Protein AF-A0A7S1CQI6-F1 (afdb_monomer_lite)

Sequence (158 aa):
MGGASSREASRIHGRERYAKWHAEHVKAAWERAQALRAPSPTGRFAGEHSIRLNRIEFLHVFTEFTKVEENKFLNLPLEMFDELHPDSADRVDVMEVLLPACVCCIAANSTERAQLCFDIYDLDGDSQIDELELDNFISVLGRVMHHAGVLDFFLTPN

Radius of gyration: 16.47 Å; chains: 1; bounding box: 59×42×32 Å

InterPro domains:
  IPR002048 EF-hand domain [PS50222] (109-144)
  IPR011992 EF-hand domain pair [SSF47473] (55-146)

pLDDT: mean 76.44, std 18.35, range [32.25, 94.62]

Organism: NCBI:txid1486930

Foldseek 3Di:
DDDPDDPVPQQPPQLVLLLVAALVLLVQLLVLLVVQPPDDPDPPPPQCLWRWDALVSQFRSFFDPVDDDPNHTRGDDSVVVCLLDVDPPRTDGVCLNSVLNLVRYDYPDPVSSVVSNQCNLPSVRPSDHDPSSVVVNVVSVVSSCVSNVPDPSPPDDD

Secondary structure (DSSP, 8-state):
----SSSSS---THHHHHTT-BHHHHHHHHHHHHHHS---SSTT-TT----EE-HHHHHHHTEEEEEEETTEEEE--HHHHHHH--SS---EEHHHHHHHHHHHSB-SSHHHHHHHHHHHH-SS-SSS--HHHHHHHHHHHHHHHHHHTTTTTTSS--

Structure (mmCIF, N/CA/C/O backbone):
data_AF-A0A7S1CQI6-F1
#
_entry.id   AF-A0A7S1CQI6-F1
#
loop_
_atom_site.group_PDB
_atom_site.id
_atom_site.type_symbol
_atom_site.label_atom_id
_atom_site.label_alt_id
_atom_site.label_comp_id
_atom_site.label_asym_id
_atom_site.label_entity_id
_atom_site.label_seq_id
_atom_site.pdbx_PDB_ins_code
_atom_site.Cartn_x
_atom_site.Cartn_y
_atom_site.Cartn_z
_atom_site.occupancy
_atom_site.B_iso_or_equiv
_atom_site.auth_seq_id
_atom_site.auth_comp_id
_atom_site.auth_asym_id
_atom_site.auth_atom_id
_atom_site.pdbx_PDB_model_num
ATOM 1 N N . MET A 1 1 ? 32.621 -27.903 -9.350 1.00 40.56 1 MET A N 1
ATOM 2 C CA . MET A 1 1 ? 32.340 -26.451 -9.377 1.00 40.56 1 MET A CA 1
ATOM 3 C C . MET A 1 1 ? 31.247 -26.223 -10.403 1.00 40.56 1 MET A C 1
ATOM 5 O O . MET A 1 1 ? 31.409 -26.697 -11.516 1.00 40.56 1 MET A O 1
ATOM 9 N N . GLY A 1 2 ? 30.148 -25.572 -10.026 1.00 43.16 2 GLY A N 1
ATOM 10 C CA . GLY A 1 2 ? 29.003 -25.322 -10.910 1.00 43.16 2 GLY A CA 1
ATOM 11 C C . GLY A 1 2 ? 27.735 -25.979 -10.374 1.00 43.16 2 GLY A C 1
ATOM 12 O O . GLY A 1 2 ? 27.624 -27.199 -10.391 1.00 43.16 2 GLY A O 1
ATOM 13 N N . GLY A 1 3 ? 26.811 -25.169 -9.856 1.00 34.88 3 GLY A N 1
ATOM 14 C CA . GLY A 1 3 ? 25.525 -25.666 -9.353 1.00 34.88 3 GLY A CA 1
ATOM 15 C C . GLY A 1 3 ? 24.772 -24.764 -8.372 1.00 34.88 3 GLY A C 1
ATOM 16 O O . GLY A 1 3 ? 23.742 -25.187 -7.866 1.00 34.88 3 GLY A O 1
ATOM 17 N N . ALA A 1 4 ? 25.238 -23.543 -8.095 1.00 36.88 4 ALA A N 1
ATOM 18 C CA . ALA A 1 4 ? 24.588 -22.627 -7.149 1.00 36.88 4 ALA A CA 1
ATOM 19 C C . ALA A 1 4 ? 24.254 -21.265 -7.787 1.00 36.88 4 ALA A C 1
ATOM 21 O O . ALA A 1 4 ? 24.579 -20.233 -7.226 1.00 36.88 4 ALA A O 1
ATOM 22 N N . SER A 1 5 ? 23.660 -21.243 -8.990 1.00 45.91 5 SER A N 1
ATOM 23 C CA . SER A 1 5 ? 23.411 -19.980 -9.720 1.00 45.91 5 SER A CA 1
ATOM 24 C C . SER A 1 5 ? 21.949 -19.719 -10.104 1.00 45.91 5 SER A C 1
ATOM 26 O O . SER A 1 5 ? 21.693 -18.801 -10.872 1.00 45.91 5 SER A O 1
ATOM 28 N N . SER A 1 6 ? 20.975 -20.484 -9.601 1.00 41.47 6 SER A N 1
ATOM 29 C CA . SER A 1 6 ? 19.569 -20.283 -10.011 1.00 41.47 6 SER A CA 1
ATOM 30 C C . SER A 1 6 ? 18.580 -20.030 -8.873 1.00 41.47 6 SER A C 1
ATOM 32 O O . SER A 1 6 ? 17.420 -19.761 -9.156 1.00 41.47 6 SER A O 1
ATOM 34 N N . ARG A 1 7 ? 18.996 -20.105 -7.602 1.00 35.53 7 ARG A N 1
ATOM 35 C CA . ARG A 1 7 ? 18.101 -19.856 -6.451 1.00 35.53 7 ARG A CA 1
ATOM 36 C C . ARG A 1 7 ? 18.368 -18.545 -5.713 1.00 35.53 7 ARG A C 1
ATOM 38 O O . ARG A 1 7 ? 17.602 -18.186 -4.834 1.00 35.53 7 ARG A O 1
ATOM 45 N N . GLU A 1 8 ? 19.418 -17.823 -6.092 1.00 34.88 8 GLU A N 1
ATOM 46 C CA . GLU A 1 8 ? 19.825 -16.571 -5.436 1.00 34.88 8 GLU A CA 1
ATOM 47 C C . GLU A 1 8 ? 19.287 -15.317 -6.153 1.00 34.88 8 GLU A C 1
ATOM 49 O O . GLU A 1 8 ? 19.474 -14.198 -5.687 1.00 34.88 8 GLU A O 1
ATOM 54 N N . ALA A 1 9 ? 18.587 -15.509 -7.278 1.00 32.25 9 ALA A N 1
ATOM 55 C CA . ALA A 1 9 ? 18.103 -14.446 -8.160 1.00 32.25 9 ALA A CA 1
ATOM 56 C C . ALA A 1 9 ? 16.691 -13.923 -7.828 1.00 32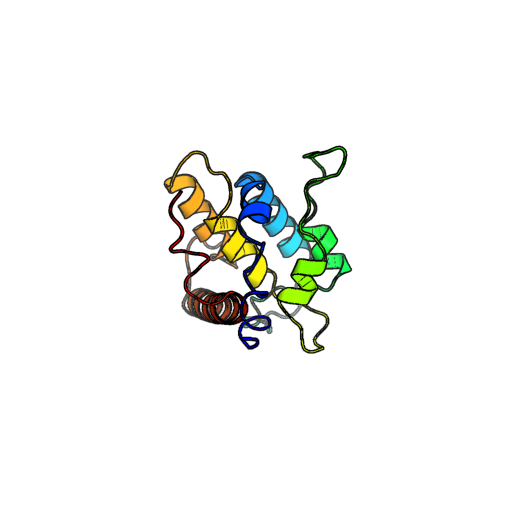.25 9 ALA A C 1
ATOM 58 O O . ALA A 1 9 ? 16.214 -13.018 -8.502 1.00 32.25 9 ALA A O 1
ATOM 59 N N . SER A 1 10 ? 16.034 -14.444 -6.790 1.00 38.28 10 SER A N 1
ATOM 60 C CA . SER A 1 10 ? 14.691 -14.002 -6.380 1.00 38.28 10 SER A CA 1
ATOM 61 C C . SER A 1 10 ? 14.714 -13.313 -5.017 1.00 38.28 10 SER A C 1
ATOM 63 O O . SER A 1 10 ? 13.845 -13.534 -4.182 1.00 38.28 10 SER A O 1
ATOM 65 N N . ARG A 1 11 ? 15.734 -12.480 -4.773 1.00 47.03 11 ARG A N 1
ATOM 66 C CA . ARG A 1 11 ? 15.673 -11.480 -3.702 1.00 47.03 11 ARG A CA 1
ATOM 67 C C . ARG A 1 11 ? 14.732 -10.382 -4.171 1.00 47.03 11 ARG A C 1
ATOM 69 O O . ARG A 1 11 ? 15.043 -9.712 -5.157 1.00 47.03 11 ARG A O 1
ATOM 76 N N . ILE A 1 12 ? 13.605 -10.187 -3.494 1.00 47.44 12 ILE A N 1
ATOM 77 C CA . ILE A 1 12 ? 12.725 -9.059 -3.801 1.00 47.44 12 ILE A CA 1
ATOM 78 C C . ILE A 1 12 ? 13.541 -7.761 -3.721 1.00 47.44 12 ILE A C 1
ATOM 80 O O . ILE A 1 12 ? 14.005 -7.369 -2.651 1.00 47.44 12 ILE A O 1
ATOM 84 N N . HIS A 1 13 ? 13.647 -7.033 -4.829 1.00 55.06 13 HIS A N 1
ATOM 85 C CA . HIS A 1 13 ? 14.191 -5.669 -4.859 1.00 55.06 13 HIS A CA 1
ATOM 86 C C . HIS A 1 13 ? 13.166 -4.617 -4.374 1.00 55.06 13 HIS A C 1
ATOM 88 O O . HIS A 1 13 ? 13.229 -3.445 -4.738 1.00 55.06 13 HIS A O 1
ATOM 94 N N . GLY A 1 14 ? 12.182 -5.020 -3.563 1.00 60.69 14 GLY A N 1
ATOM 95 C CA . GLY A 1 14 ? 11.031 -4.190 -3.201 1.00 60.69 14 GLY A CA 1
ATOM 96 C C . GLY A 1 14 ? 11.314 -3.161 -2.109 1.00 60.69 14 GLY A C 1
ATOM 97 O O . GLY A 1 14 ? 10.828 -2.036 -2.200 1.00 60.69 14 GLY A O 1
ATOM 98 N N . ARG A 1 15 ? 12.125 -3.497 -1.092 1.00 69.38 15 ARG A N 1
ATOM 99 C CA . ARG A 1 15 ? 12.335 -2.615 0.073 1.00 69.38 15 ARG A CA 1
ATOM 100 C C . ARG A 1 15 ? 12.891 -1.250 -0.325 1.00 69.38 15 ARG A C 1
ATOM 102 O O . ARG A 1 15 ? 12.355 -0.238 0.107 1.00 69.38 15 ARG A O 1
ATOM 109 N N . GLU A 1 16 ? 13.913 -1.210 -1.178 1.00 75.56 16 GLU A N 1
ATOM 110 C CA . GLU A 1 16 ? 14.501 0.047 -1.668 1.00 75.56 16 GLU A CA 1
ATOM 111 C C . GLU A 1 16 ? 13.501 0.895 -2.463 1.00 75.56 16 GLU A C 1
ATOM 113 O O . GLU A 1 16 ? 13.569 2.124 -2.442 1.00 75.56 16 GLU A O 1
ATOM 118 N N . ARG A 1 17 ? 12.553 0.250 -3.155 1.00 78.31 17 ARG A N 1
ATOM 119 C CA . ARG A 1 17 ? 11.505 0.932 -3.924 1.00 78.31 17 ARG A CA 1
ATOM 120 C C . ARG A 1 17 ? 10.492 1.581 -2.984 1.00 78.31 17 ARG A C 1
ATOM 122 O O . ARG A 1 17 ? 10.196 2.761 -3.150 1.00 78.31 17 ARG A O 1
ATOM 129 N N . TYR A 1 18 ? 10.035 0.857 -1.962 1.00 82.56 18 TYR A N 1
ATOM 130 C CA . TYR A 1 18 ? 9.126 1.387 -0.939 1.00 82.56 18 TYR A CA 1
ATOM 131 C C . TYR A 1 18 ? 9.784 2.414 -0.014 1.00 82.56 18 TYR A C 1
ATOM 133 O O . TYR A 1 18 ? 9.130 3.364 0.401 1.00 82.56 18 TYR A O 1
ATOM 141 N N . ALA A 1 19 ? 11.085 2.292 0.250 1.00 83.06 19 ALA A N 1
ATOM 142 C CA . ALA A 1 19 ? 11.832 3.209 1.112 1.00 83.06 19 ALA A CA 1
ATOM 143 C C . ALA A 1 19 ? 11.918 4.648 0.569 1.00 83.06 19 ALA A C 1
ATOM 145 O O . ALA A 1 19 ? 12.360 5.540 1.282 1.00 83.06 19 ALA A O 1
ATOM 146 N N . LYS A 1 20 ? 11.498 4.899 -0.677 1.00 88.00 20 LYS A N 1
ATOM 147 C CA . LYS A 1 20 ? 11.395 6.249 -1.266 1.00 88.00 20 LYS A CA 1
ATOM 148 C C . LYS A 1 20 ? 10.033 6.912 -1.022 1.00 88.00 20 LYS A C 1
ATOM 150 O O . LYS A 1 20 ? 9.877 8.124 -1.228 1.00 88.00 20 LYS A O 1
ATOM 155 N N . TRP A 1 21 ? 9.041 6.122 -0.617 1.00 91.44 21 TRP A N 1
ATOM 156 C CA . TRP A 1 21 ? 7.677 6.567 -0.365 1.00 91.44 21 TRP A CA 1
ATOM 157 C C . TRP A 1 21 ? 7.564 7.106 1.054 1.00 91.44 21 TRP A C 1
ATOM 159 O O . TRP A 1 21 ? 8.044 6.487 1.996 1.00 91.44 21 TRP A O 1
ATOM 169 N N . HIS A 1 22 ? 6.918 8.259 1.203 1.00 93.38 22 HIS A N 1
ATOM 170 C CA . HIS A 1 22 ? 6.550 8.795 2.507 1.00 93.38 22 HIS A CA 1
ATOM 171 C C . HIS A 1 22 ? 5.158 8.287 2.874 1.00 93.38 22 HIS A C 1
ATOM 173 O O . HIS A 1 22 ? 4.385 7.930 1.981 1.00 93.38 22 HIS A O 1
ATOM 179 N N . ALA A 1 23 ? 4.832 8.285 4.166 1.00 92.69 23 ALA A N 1
ATOM 180 C CA . ALA A 1 23 ? 3.515 7.887 4.663 1.00 92.69 23 ALA A CA 1
ATOM 181 C C . ALA A 1 23 ? 2.363 8.587 3.911 1.00 92.69 23 ALA A C 1
ATOM 183 O O . ALA A 1 23 ? 1.390 7.942 3.528 1.00 92.69 23 ALA A O 1
ATOM 184 N N . GLU A 1 24 ? 2.519 9.878 3.600 1.00 93.94 24 GLU A N 1
ATOM 185 C CA . GLU A 1 24 ? 1.545 10.655 2.821 1.00 93.94 24 GLU A CA 1
ATOM 186 C C . GLU A 1 24 ? 1.332 10.116 1.395 1.00 93.94 24 GLU A C 1
ATOM 188 O O . GLU A 1 24 ? 0.200 10.064 0.921 1.00 93.94 24 GLU A O 1
ATOM 193 N N . HIS A 1 25 ? 2.384 9.636 0.723 1.00 94.44 25 HIS A N 1
ATOM 194 C CA . HIS A 1 25 ? 2.272 9.064 -0.623 1.00 94.44 25 HIS A CA 1
ATOM 195 C C . HIS A 1 25 ? 1.584 7.697 -0.594 1.00 94.44 25 HIS A C 1
ATOM 197 O O . HIS A 1 25 ? 0.841 7.358 -1.513 1.00 94.44 25 HIS A O 1
ATOM 203 N N . VAL A 1 26 ? 1.824 6.906 0.459 1.00 93.88 26 VAL A N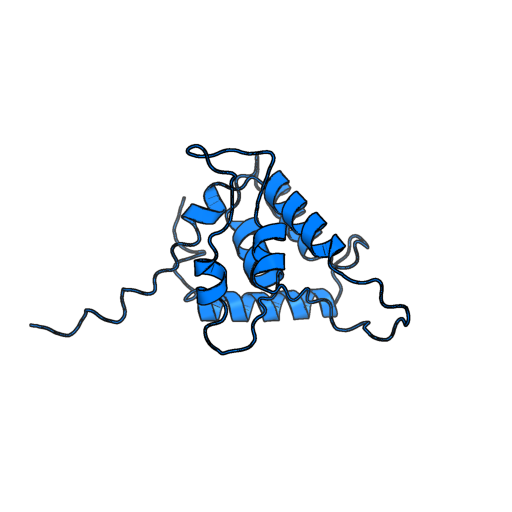 1
ATOM 204 C CA . VAL A 1 26 ? 1.137 5.622 0.664 1.00 93.88 26 VAL A CA 1
ATOM 205 C C . VAL A 1 26 ? -0.351 5.861 0.917 1.00 93.88 26 VAL A C 1
ATOM 207 O O . VAL A 1 26 ? -1.187 5.202 0.303 1.00 93.88 26 VAL A O 1
ATOM 210 N N . LYS A 1 27 ? -0.691 6.862 1.737 1.00 92.94 27 LYS A N 1
ATOM 211 C CA . LYS A 1 27 ? -2.079 7.278 1.968 1.00 92.94 27 LYS A CA 1
ATOM 212 C C . LYS A 1 27 ? -2.751 7.765 0.682 1.00 92.94 27 LYS A C 1
ATOM 214 O O . LYS A 1 27 ? -3.843 7.311 0.361 1.00 92.94 27 LYS A O 1
ATOM 219 N N . ALA A 1 28 ? -2.067 8.586 -0.112 1.00 93.88 28 ALA A N 1
ATOM 220 C CA . ALA A 1 28 ? -2.575 9.033 -1.408 1.00 93.88 28 ALA A CA 1
ATOM 221 C C . ALA A 1 28 ? -2.782 7.865 -2.394 1.00 93.88 28 ALA A C 1
ATOM 223 O O . ALA A 1 28 ? -3.753 7.855 -3.151 1.00 93.88 28 ALA A O 1
ATOM 224 N N . ALA A 1 29 ? -1.903 6.855 -2.386 1.00 94.38 29 ALA A N 1
ATOM 225 C CA . ALA A 1 29 ? -2.103 5.638 -3.173 1.00 94.38 29 ALA A CA 1
ATOM 226 C C . ALA A 1 29 ? -3.341 4.859 -2.704 1.00 94.38 29 ALA A C 1
ATOM 228 O O . ALA A 1 29 ? -4.129 4.412 -3.537 1.00 94.38 29 ALA A O 1
ATOM 229 N N . TRP A 1 30 ? -3.558 4.748 -1.391 1.00 92.88 30 TRP A N 1
ATOM 230 C CA . TRP A 1 30 ? -4.758 4.118 -0.843 1.00 92.88 30 TRP A CA 1
ATOM 231 C C . TRP A 1 30 ? -6.040 4.846 -1.265 1.00 92.88 30 TRP A C 1
ATOM 233 O O . TRP A 1 30 ? -6.968 4.212 -1.760 1.00 92.88 30 TRP A O 1
ATOM 243 N N . GLU A 1 31 ? -6.070 6.176 -1.187 1.00 91.19 31 GLU A N 1
ATOM 244 C CA . GLU A 1 31 ? -7.207 6.987 -1.644 1.00 91.19 31 GLU A CA 1
ATOM 245 C C . GLU A 1 31 ? -7.496 6.788 -3.141 1.00 91.19 31 GLU A C 1
ATOM 247 O O . GLU A 1 31 ? -8.650 6.608 -3.540 1.00 91.19 31 GLU A O 1
ATOM 252 N N . ARG A 1 32 ? -6.451 6.747 -3.982 1.00 93.06 32 ARG A N 1
ATOM 253 C CA . ARG A 1 32 ? -6.592 6.436 -5.416 1.00 93.06 32 ARG A CA 1
ATOM 254 C C . ARG A 1 32 ? -7.170 5.040 -5.640 1.00 93.06 32 ARG A C 1
ATOM 256 O O . ARG A 1 32 ? -8.004 4.871 -6.524 1.00 93.06 32 ARG A O 1
ATOM 263 N N . ALA A 1 33 ? -6.759 4.050 -4.850 1.00 91.06 33 ALA A N 1
ATOM 264 C CA . ALA A 1 33 ? -7.293 2.695 -4.947 1.00 91.06 33 ALA A CA 1
ATOM 265 C C . ALA A 1 33 ? -8.767 2.628 -4.528 1.00 91.06 33 ALA A C 1
ATOM 267 O O . ALA A 1 33 ? -9.576 2.042 -5.246 1.00 91.06 33 ALA A O 1
ATOM 268 N N . GLN A 1 34 ? -9.139 3.278 -3.423 1.00 87.56 34 GLN A N 1
ATOM 269 C CA . GLN A 1 34 ? -10.532 3.366 -2.983 1.00 87.56 34 GLN A CA 1
ATOM 270 C C . GLN A 1 34 ? -11.428 4.029 -4.034 1.00 87.56 34 GLN A C 1
ATOM 272 O O . GLN A 1 34 ? -12.547 3.573 -4.252 1.00 87.56 34 GLN A O 1
ATOM 277 N N . ALA A 1 35 ? -10.934 5.046 -4.745 1.00 88.12 35 ALA A N 1
ATOM 278 C CA . ALA A 1 35 ? -11.681 5.696 -5.823 1.00 88.12 35 ALA A CA 1
ATOM 279 C C . ALA A 1 35 ? -11.990 4.761 -7.012 1.00 88.12 35 ALA A C 1
ATOM 281 O O . ALA A 1 35 ? -12.936 5.014 -7.759 1.00 88.12 35 ALA A O 1
ATOM 282 N N . LEU A 1 36 ? -11.226 3.674 -7.189 1.00 85.50 36 LEU A N 1
ATOM 283 C CA . LEU A 1 36 ? -11.498 2.634 -8.190 1.00 85.50 36 LEU A CA 1
ATOM 284 C C . LEU A 1 36 ? -12.557 1.623 -7.725 1.00 85.50 36 LEU A C 1
ATOM 286 O O . LEU A 1 36 ? -13.088 0.867 -8.543 1.00 85.50 36 LEU A O 1
ATOM 290 N N . ARG A 1 37 ? -12.885 1.597 -6.429 1.00 78.00 37 ARG A N 1
ATOM 291 C CA . ARG A 1 37 ? -13.928 0.737 -5.868 1.00 78.00 37 ARG A CA 1
ATOM 292 C C . ARG A 1 37 ? -15.279 1.253 -6.370 1.00 78.00 37 ARG A C 1
ATOM 294 O O . ARG A 1 37 ? -15.773 2.286 -5.927 1.00 78.00 37 ARG A O 1
ATOM 301 N N . ALA A 1 38 ? -15.878 0.556 -7.336 1.00 58.91 38 ALA A N 1
ATOM 302 C CA . ALA A 1 38 ? -17.214 0.910 -7.805 1.00 58.91 38 ALA A CA 1
ATOM 303 C C . ALA A 1 38 ? -18.205 0.863 -6.622 1.00 58.91 38 ALA A C 1
ATOM 305 O O . ALA A 1 38 ? -18.188 -0.117 -5.868 1.00 58.91 38 ALA A O 1
ATOM 306 N N . PRO A 1 39 ? -19.096 1.860 -6.448 1.00 52.94 39 PRO A N 1
ATOM 307 C CA . PRO A 1 39 ? -20.165 1.750 -5.469 1.00 52.94 39 PRO A CA 1
ATOM 308 C C . PRO A 1 39 ? -21.074 0.604 -5.909 1.00 52.94 39 PRO A C 1
ATOM 310 O O . PRO A 1 39 ? -21.751 0.702 -6.932 1.00 52.94 39 PRO A O 1
ATOM 313 N N . SER A 1 40 ? -21.070 -0.508 -5.174 1.00 44.34 40 SER A N 1
ATOM 314 C CA . SER A 1 40 ? -21.993 -1.599 -5.467 1.00 44.34 40 SER A CA 1
ATOM 315 C C . SER A 1 40 ? -23.426 -1.116 -5.197 1.00 44.34 40 SER A C 1
ATOM 317 O O . SER A 1 40 ? -23.752 -0.815 -4.048 1.00 44.34 40 SER A O 1
ATOM 319 N N . PRO A 1 41 ? -24.321 -1.069 -6.204 1.00 39.91 41 PRO A N 1
ATOM 320 C CA . PRO A 1 41 ? -25.702 -0.607 -6.025 1.00 39.91 41 PRO A CA 1
ATOM 321 C C . PRO A 1 41 ? -26.564 -1.589 -5.215 1.00 39.91 41 PRO A C 1
ATOM 323 O O . PRO A 1 41 ? -27.691 -1.283 -4.834 1.00 39.91 41 PRO A O 1
ATOM 326 N N . THR A 1 42 ? -26.040 -2.777 -4.928 1.00 43.53 42 THR A N 1
ATOM 327 C CA . THR A 1 42 ? -26.657 -3.767 -4.052 1.00 43.53 42 THR A CA 1
ATOM 328 C C . THR A 1 42 ? -25.648 -4.127 -2.977 1.00 43.53 42 THR A C 1
ATOM 330 O O . THR A 1 42 ? -24.563 -4.597 -3.315 1.00 43.53 42 THR A O 1
ATOM 333 N N . GLY A 1 43 ? -25.989 -3.954 -1.699 1.00 42.91 43 GLY A N 1
ATOM 334 C CA . GLY A 1 43 ? -25.185 -4.374 -0.538 1.00 42.91 43 GLY A CA 1
ATOM 335 C C . GLY A 1 43 ? -25.002 -5.897 -0.413 1.00 42.91 43 GLY A C 1
ATOM 336 O O . GLY A 1 43 ? -25.183 -6.459 0.657 1.00 42.91 43 GLY A O 1
ATOM 337 N N . ARG A 1 44 ? -24.715 -6.583 -1.525 1.00 36.12 44 ARG A N 1
ATOM 338 C CA . ARG A 1 44 ? -24.505 -8.028 -1.667 1.00 36.12 44 ARG A CA 1
ATOM 339 C C . ARG A 1 44 ? -23.042 -8.419 -1.901 1.00 36.12 44 ARG A C 1
ATOM 341 O O . ARG A 1 44 ? -22.772 -9.608 -1.965 1.00 36.12 44 ARG A O 1
ATOM 348 N N . PHE A 1 45 ? -22.117 -7.458 -1.957 1.00 42.19 45 PHE A N 1
ATOM 349 C CA . PHE A 1 45 ? -20.669 -7.710 -1.902 1.00 42.19 45 PHE A CA 1
ATOM 350 C C . PHE A 1 45 ? -20.076 -7.292 -0.550 1.00 42.19 45 PHE A C 1
ATOM 352 O O . PHE A 1 45 ? -18.986 -6.736 -0.488 1.00 42.19 45 PHE A O 1
ATOM 359 N N . ALA A 1 46 ? -20.787 -7.582 0.542 1.00 41.66 46 ALA A N 1
ATOM 360 C CA . ALA A 1 46 ? -20.274 -7.498 1.914 1.00 41.66 46 ALA A CA 1
ATOM 361 C C . ALA A 1 46 ? -19.210 -8.587 2.205 1.00 41.66 46 ALA A C 1
ATOM 363 O O . ALA A 1 46 ? -19.247 -9.234 3.241 1.00 41.66 46 ALA A O 1
ATOM 364 N N . GLY A 1 47 ? -18.338 -8.879 1.237 1.00 44.31 47 GLY A N 1
ATOM 365 C CA . GLY A 1 47 ? -17.386 -9.986 1.319 1.00 44.31 47 GLY A CA 1
ATOM 366 C C . GLY A 1 47 ? -16.215 -9.921 0.342 1.00 44.31 47 GLY A C 1
ATOM 367 O O . GLY A 1 47 ? -15.314 -10.741 0.451 1.00 44.31 47 GLY A O 1
ATOM 368 N N . GLU A 1 48 ? -16.172 -8.956 -0.586 1.00 56.28 48 GLU A N 1
ATOM 369 C CA . GLU A 1 48 ? -14.986 -8.732 -1.420 1.00 56.28 48 GLU A CA 1
ATOM 370 C C . GLU A 1 48 ? -14.393 -7.366 -1.056 1.00 56.28 48 GLU A C 1
ATOM 372 O O . GLU A 1 48 ? -14.629 -6.346 -1.700 1.00 56.28 48 GLU A O 1
ATOM 377 N N . HIS A 1 49 ? -13.667 -7.341 0.064 1.00 65.31 49 HIS A N 1
ATOM 378 C CA . HIS A 1 49 ? -12.935 -6.157 0.530 1.00 65.31 49 HIS A CA 1
ATOM 379 C C . HIS A 1 49 ? -11.625 -5.933 -0.255 1.00 65.31 49 HIS A C 1
ATOM 381 O O . HIS A 1 49 ? -10.905 -4.968 -0.014 1.00 65.31 49 HIS A O 1
ATOM 387 N N . SER A 1 50 ? -11.320 -6.815 -1.210 1.00 75.75 50 SER A N 1
ATOM 388 C CA . SER A 1 50 ? -10.111 -6.772 -2.028 1.00 75.75 50 SER A CA 1
ATOM 389 C C . SER A 1 50 ? -10.313 -5.897 -3.268 1.00 75.75 50 SER A C 1
ATOM 391 O O . SER A 1 50 ? -11.181 -6.157 -4.103 1.00 75.75 50 SER A O 1
ATOM 393 N N . ILE A 1 51 ? -9.485 -4.860 -3.416 1.00 86.00 51 ILE A N 1
ATOM 394 C CA . ILE A 1 51 ? -9.426 -4.043 -4.634 1.00 86.00 51 ILE A CA 1
ATOM 395 C C . ILE A 1 51 ? -8.383 -4.669 -5.564 1.00 86.00 51 ILE A C 1
ATOM 397 O O . ILE A 1 51 ? -7.189 -4.671 -5.270 1.00 86.00 51 ILE A O 1
ATOM 401 N N . ARG A 1 52 ? -8.835 -5.206 -6.702 1.00 87.50 52 ARG A N 1
ATOM 402 C CA . ARG A 1 52 ? -7.999 -5.956 -7.654 1.00 87.50 52 ARG A CA 1
ATOM 403 C C . ARG A 1 52 ? -7.639 -5.091 -8.865 1.00 87.50 52 ARG A C 1
ATOM 405 O O . ARG A 1 52 ? -8.466 -4.881 -9.756 1.00 87.50 52 ARG A O 1
ATOM 412 N N . LEU A 1 53 ? -6.394 -4.633 -8.920 1.00 90.00 53 LEU A N 1
ATOM 413 C CA . LEU A 1 53 ? -5.881 -3.697 -9.921 1.00 90.00 53 LEU A CA 1
ATOM 414 C C . LEU A 1 53 ? -5.343 -4.432 -11.145 1.00 90.00 53 LEU A C 1
ATOM 416 O O . LEU A 1 53 ? -4.516 -5.322 -10.992 1.00 90.00 53 LEU A O 1
ATOM 420 N N . ASN A 1 54 ? -5.737 -4.030 -12.350 1.00 91.19 54 ASN A N 1
ATOM 421 C CA . ASN A 1 54 ? -5.017 -4.370 -13.582 1.00 91.19 54 ASN A CA 1
ATOM 422 C C . ASN A 1 54 ? -3.741 -3.512 -13.745 1.00 91.19 54 ASN A C 1
ATOM 424 O O . ASN A 1 54 ? -3.481 -2.619 -12.945 1.00 91.19 54 ASN A O 1
ATOM 428 N N . ARG A 1 55 ? -2.948 -3.728 -14.803 1.00 89.75 55 ARG A N 1
ATOM 429 C CA . ARG A 1 55 ? -1.680 -2.992 -15.023 1.00 89.75 55 ARG A CA 1
ATOM 430 C C . ARG A 1 55 ? -1.832 -1.467 -15.100 1.00 89.75 55 ARG A C 1
ATOM 432 O O . ARG A 1 55 ? -0.978 -0.736 -14.606 1.00 89.75 55 ARG A O 1
ATOM 439 N N . ILE A 1 56 ? -2.891 -0.983 -15.749 1.00 91.06 56 ILE A N 1
ATOM 440 C CA . ILE A 1 56 ? -3.150 0.456 -15.911 1.00 91.06 56 ILE A CA 1
ATOM 441 C C . ILE A 1 56 ? -3.579 1.049 -14.569 1.00 91.06 56 ILE A C 1
ATOM 443 O O . ILE A 1 56 ? -3.075 2.094 -14.164 1.00 91.06 56 ILE A O 1
ATOM 447 N N . GLU A 1 57 ? -4.474 0.357 -13.866 1.00 93.12 57 GLU A N 1
ATOM 448 C CA . GLU A 1 57 ? -4.931 0.730 -12.525 1.00 93.12 57 GLU A CA 1
ATOM 449 C C . GLU A 1 57 ? -3.765 0.730 -11.527 1.00 93.12 57 GLU A C 1
ATOM 451 O O . GLU A 1 57 ? -3.622 1.676 -10.761 1.00 93.12 57 GLU A O 1
ATOM 456 N N . PHE A 1 58 ? -2.875 -0.263 -11.593 1.00 92.75 58 PHE A N 1
ATOM 457 C CA . PHE A 1 58 ? -1.660 -0.338 -10.783 1.00 92.75 58 PHE A CA 1
ATOM 458 C C . PHE A 1 58 ? -0.767 0.884 -10.997 1.00 92.75 58 PHE A C 1
ATOM 460 O O . PHE A 1 58 ? -0.398 1.551 -10.033 1.00 92.75 58 PHE A O 1
ATOM 467 N N . LEU A 1 59 ? -0.459 1.223 -12.254 1.00 93.00 59 LEU A N 1
ATOM 468 C CA . LEU A 1 59 ? 0.332 2.414 -12.565 1.00 93.00 59 LEU A CA 1
ATOM 469 C C . LEU A 1 59 ? -0.339 3.688 -12.062 1.00 93.00 59 LEU A C 1
ATOM 471 O O . LEU A 1 59 ? 0.335 4.564 -11.529 1.00 93.00 59 LEU A O 1
ATOM 475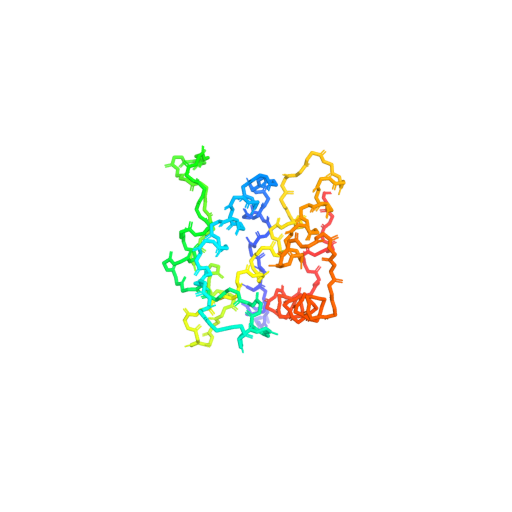 N N . HIS A 1 60 ? -1.655 3.799 -12.225 1.00 92.69 60 HIS A N 1
ATOM 476 C CA . HIS A 1 60 ? -2.400 4.962 -11.766 1.00 92.69 60 HIS A CA 1
ATOM 477 C C . HIS A 1 60 ? -2.352 5.114 -10.238 1.00 92.69 60 HIS A C 1
ATOM 479 O O . HIS A 1 60 ? -2.079 6.202 -9.734 1.00 92.69 60 HIS A O 1
ATOM 485 N N . VAL A 1 61 ? -2.574 4.024 -9.501 1.00 94.62 61 VAL A N 1
ATOM 486 C CA . VAL A 1 61 ? -2.566 3.999 -8.031 1.00 94.62 61 VAL A CA 1
ATOM 487 C C . VAL A 1 61 ? -1.168 4.283 -7.483 1.00 94.62 61 VAL A C 1
ATOM 489 O O . VAL A 1 61 ? -1.006 5.123 -6.593 1.00 94.62 61 VAL A O 1
ATOM 492 N N . PHE A 1 62 ? -0.150 3.633 -8.044 1.00 94.25 62 PHE A N 1
ATOM 493 C CA . PHE A 1 62 ? 1.221 3.674 -7.544 1.00 94.25 62 PHE A CA 1
ATOM 494 C C . PHE A 1 62 ? 2.132 4.629 -8.317 1.00 94.25 62 PHE A C 1
ATOM 496 O O . PHE A 1 62 ? 3.345 4.437 -8.316 1.00 94.25 62 PHE A O 1
ATOM 503 N N . THR A 1 63 ? 1.576 5.678 -8.926 1.00 93.75 63 THR A N 1
ATOM 504 C CA 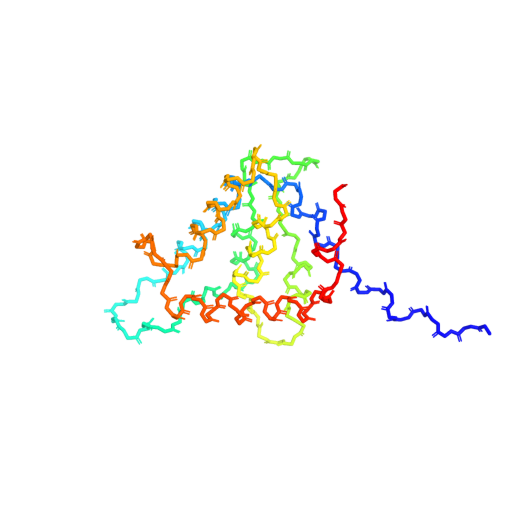. THR A 1 63 ? 2.338 6.843 -9.397 1.00 93.75 63 THR A CA 1
ATOM 505 C C . THR A 1 63 ? 1.983 8.055 -8.550 1.00 93.75 63 THR A C 1
ATOM 507 O O . THR A 1 63 ? 0.824 8.456 -8.470 1.00 93.75 63 THR A O 1
ATOM 510 N N . GLU A 1 64 ? 2.994 8.655 -7.934 1.00 91.31 64 GLU A N 1
ATOM 511 C CA . GLU A 1 64 ? 2.876 9.896 -7.190 1.00 91.31 64 GLU A CA 1
ATOM 512 C C . GLU A 1 64 ? 3.305 11.078 -8.065 1.00 91.31 64 GLU A C 1
ATOM 514 O O . GLU A 1 64 ? 4.488 11.311 -8.318 1.00 91.31 64 GLU A O 1
ATOM 519 N N . PHE A 1 65 ? 2.314 11.828 -8.545 1.00 88.12 65 PHE A N 1
ATOM 520 C CA . PHE A 1 65 ? 2.509 12.930 -9.489 1.00 88.12 65 PHE A CA 1
ATOM 521 C C . PHE A 1 65 ? 3.054 14.204 -8.833 1.00 88.12 65 PHE A C 1
ATOM 523 O O . PHE A 1 65 ? 3.527 15.098 -9.535 1.00 88.12 65 PHE A O 1
ATOM 530 N N . THR A 1 66 ? 2.997 14.313 -7.504 1.00 87.81 66 THR A N 1
ATOM 531 C CA . THR A 1 66 ? 3.501 15.485 -6.773 1.00 87.81 66 THR A CA 1
ATOM 532 C C . THR A 1 66 ? 4.992 15.396 -6.445 1.00 87.81 66 THR A C 1
ATOM 534 O O . THR A 1 66 ? 5.618 16.422 -6.176 1.00 87.81 66 THR A O 1
ATOM 537 N N . LYS A 1 67 ? 5.590 14.199 -6.526 1.00 86.12 67 LYS A N 1
ATOM 538 C CA . LYS A 1 67 ? 7.003 13.958 -6.216 1.00 86.12 67 LYS A CA 1
ATOM 539 C C . LYS A 1 67 ? 7.780 13.517 -7.454 1.00 86.12 67 LYS A C 1
ATOM 541 O O . LYS A 1 67 ? 7.410 12.560 -8.128 1.00 86.12 67 LYS A O 1
ATOM 546 N N . VAL A 1 68 ? 8.897 14.195 -7.719 1.00 87.25 68 VAL A N 1
ATOM 547 C CA . VAL A 1 68 ? 9.815 13.876 -8.822 1.00 87.25 68 VAL A CA 1
ATOM 548 C C . VAL A 1 68 ? 11.152 13.398 -8.256 1.00 87.25 68 VAL A C 1
ATOM 550 O O . VAL A 1 68 ? 11.779 14.095 -7.466 1.00 87.25 68 VAL A O 1
ATOM 553 N N . GLU A 1 69 ? 11.593 12.228 -8.700 1.00 81.25 69 GLU A N 1
ATOM 554 C CA . GLU A 1 69 ? 12.880 11.595 -8.405 1.00 81.25 69 GLU A CA 1
ATOM 555 C C . GLU A 1 69 ? 13.608 11.352 -9.734 1.00 81.25 69 GLU A C 1
ATOM 557 O O . GLU A 1 69 ? 13.028 10.800 -10.666 1.00 81.25 69 GLU A O 1
ATOM 562 N N . GLU A 1 70 ? 14.869 11.773 -9.861 1.00 82.81 70 GLU A N 1
ATOM 563 C CA . GLU A 1 70 ? 15.683 11.529 -11.072 1.00 82.81 70 GLU A CA 1
ATOM 564 C C . GLU A 1 70 ? 14.984 11.921 -12.402 1.00 82.81 70 GLU A C 1
ATOM 566 O O . GLU A 1 70 ? 15.075 11.220 -13.411 1.00 82.81 70 GLU A O 1
ATOM 571 N N . ASN A 1 71 ? 14.272 13.059 -12.415 1.00 86.88 71 ASN A N 1
ATOM 572 C CA . ASN A 1 71 ? 13.458 13.553 -13.543 1.00 86.88 71 ASN A CA 1
ATOM 573 C C . ASN A 1 71 ? 12.265 12.660 -13.942 1.00 86.88 71 ASN A C 1
ATOM 575 O O . ASN A 1 71 ? 11.752 12.774 -15.058 1.00 86.88 71 ASN A O 1
ATOM 579 N N . LYS A 1 72 ? 11.797 11.785 -13.052 1.00 87.19 72 LYS A N 1
ATOM 580 C CA . LYS A 1 72 ? 10.589 10.972 -13.232 1.00 87.19 72 LYS A CA 1
ATOM 581 C C . LYS A 1 72 ? 9.683 11.106 -12.016 1.00 87.19 72 LYS A C 1
ATOM 583 O O . LYS A 1 72 ? 10.158 11.321 -10.908 1.00 87.19 72 LYS A O 1
ATOM 588 N N . PHE A 1 73 ? 8.376 10.967 -12.205 1.00 90.12 73 PHE A N 1
ATOM 589 C CA . PHE A 1 73 ? 7.468 10.856 -11.064 1.00 90.12 73 PHE A CA 1
ATOM 590 C C . PHE A 1 73 ? 7.813 9.619 -10.239 1.00 90.12 73 PHE A C 1
ATOM 592 O O . PHE A 1 73 ? 8.148 8.570 -10.807 1.00 90.12 73 PHE A O 1
ATOM 599 N N . LEU A 1 74 ? 7.725 9.736 -8.915 1.00 90.44 74 LEU A N 1
ATOM 600 C CA . LEU A 1 74 ? 7.860 8.588 -8.029 1.00 90.44 74 LEU A CA 1
ATOM 601 C C . LEU A 1 74 ? 6.786 7.566 -8.413 1.00 90.44 74 LEU A C 1
ATOM 603 O O . LEU A 1 74 ? 5.602 7.879 -8.416 1.00 90.44 74 LEU A O 1
ATOM 607 N N . ASN A 1 75 ? 7.190 6.350 -8.760 1.00 91.50 75 ASN A N 1
ATOM 608 C CA . ASN A 1 75 ? 6.251 5.281 -9.068 1.00 91.50 75 ASN A CA 1
ATOM 609 C C . ASN A 1 75 ? 6.790 3.920 -8.634 1.00 91.50 75 ASN A C 1
ATOM 611 O O . ASN A 1 75 ? 7.999 3.758 -8.436 1.00 91.50 75 ASN A O 1
ATOM 615 N N . LEU A 1 76 ? 5.887 2.952 -8.489 1.00 88.81 76 LEU A N 1
ATOM 616 C CA . LEU A 1 76 ? 6.272 1.549 -8.435 1.00 88.81 76 LEU A CA 1
ATOM 617 C C . LEU A 1 76 ? 6.365 0.976 -9.861 1.00 88.81 76 LEU A C 1
ATOM 619 O O . LEU A 1 76 ? 5.434 1.150 -10.652 1.00 88.81 76 LEU A O 1
ATOM 623 N N . PRO A 1 77 ? 7.470 0.285 -10.190 1.00 86.81 77 PRO A N 1
ATOM 624 C CA . PRO A 1 77 ? 7.693 -0.283 -11.515 1.00 86.81 77 PRO A CA 1
ATOM 625 C C . PRO A 1 77 ? 6.666 -1.370 -11.858 1.00 86.81 77 PRO A C 1
ATOM 627 O O . PRO A 1 77 ? 6.256 -2.134 -10.984 1.00 86.81 77 PRO A O 1
ATOM 630 N N . LEU A 1 78 ? 6.297 -1.496 -13.138 1.00 85.88 78 LEU A N 1
ATOM 631 C CA . LEU A 1 78 ? 5.385 -2.552 -13.607 1.00 85.88 78 LEU A CA 1
ATOM 632 C C . LEU A 1 78 ? 5.959 -3.959 -13.419 1.00 85.88 78 LEU A C 1
ATOM 634 O O . LEU A 1 78 ? 5.200 -4.907 -13.282 1.00 85.88 78 LEU A O 1
ATOM 638 N N . GLU A 1 79 ? 7.277 -4.104 -13.361 1.00 83.81 79 GLU A N 1
ATOM 639 C CA . GLU A 1 79 ? 7.940 -5.369 -13.051 1.00 83.81 79 GLU A CA 1
ATOM 640 C C . GLU A 1 79 ? 7.485 -5.914 -11.687 1.00 83.81 79 GLU A C 1
ATOM 642 O O . GLU A 1 79 ? 7.380 -7.120 -11.502 1.00 83.81 79 GLU A O 1
ATOM 647 N N . MET A 1 80 ? 7.127 -5.033 -10.747 1.00 82.44 80 MET A N 1
ATOM 648 C CA . MET A 1 80 ? 6.578 -5.437 -9.455 1.00 82.44 80 MET A CA 1
ATOM 649 C C . MET A 1 80 ? 5.190 -6.077 -9.571 1.00 82.44 80 MET A C 1
ATOM 651 O O . MET A 1 80 ? 4.862 -6.983 -8.808 1.00 82.44 80 MET A O 1
ATOM 655 N N . PHE A 1 81 ? 4.382 -5.620 -10.527 1.00 84.12 81 PHE A N 1
ATOM 656 C CA . PHE A 1 81 ? 3.105 -6.250 -10.841 1.00 84.12 81 PHE A CA 1
ATOM 657 C C . PHE A 1 81 ? 3.324 -7.690 -11.328 1.00 84.12 81 PHE A C 1
ATOM 659 O O . PHE A 1 81 ? 2.631 -8.600 -10.885 1.00 84.12 81 PHE A O 1
ATOM 666 N N . ASP A 1 82 ? 4.322 -7.891 -12.195 1.00 81.88 82 ASP A N 1
ATOM 667 C CA . ASP A 1 82 ? 4.676 -9.208 -12.740 1.00 81.88 82 ASP A CA 1
ATOM 668 C C . ASP A 1 82 ? 5.237 -10.153 -11.662 1.00 81.88 82 ASP A C 1
ATOM 670 O O . ASP A 1 82 ? 4.932 -11.344 -11.657 1.00 81.88 82 ASP A O 1
ATOM 674 N N . GLU A 1 83 ? 6.025 -9.627 -10.718 1.00 78.69 83 GLU A N 1
ATOM 675 C CA . GLU A 1 83 ? 6.595 -10.387 -9.594 1.00 78.69 83 GLU A CA 1
ATOM 676 C C . GLU A 1 83 ? 5.522 -10.896 -8.611 1.00 78.69 83 GLU A C 1
ATOM 678 O O . GLU A 1 83 ? 5.635 -12.008 -8.092 1.00 78.69 83 GLU A O 1
ATOM 683 N N . LEU A 1 84 ? 4.480 -10.099 -8.347 1.00 75.19 84 LEU A N 1
ATOM 684 C CA . LEU A 1 84 ? 3.411 -10.453 -7.406 1.00 75.19 84 LEU A CA 1
ATOM 685 C C . LEU A 1 84 ? 2.418 -11.478 -7.971 1.00 75.19 84 LEU A C 1
ATOM 687 O O . LEU A 1 84 ? 1.711 -12.118 -7.193 1.00 75.19 84 LEU A O 1
ATOM 691 N N . HIS A 1 85 ? 2.350 -11.642 -9.295 1.00 71.19 85 HIS A N 1
ATOM 692 C CA . HIS A 1 85 ? 1.417 -12.562 -9.950 1.00 71.19 85 HIS A CA 1
ATOM 693 C C . HIS A 1 85 ? 1.989 -13.117 -11.272 1.00 71.19 85 HIS A C 1
ATOM 695 O O . HIS A 1 85 ? 1.645 -12.641 -12.354 1.00 71.19 85 HIS A O 1
ATOM 701 N N . PRO A 1 86 ? 2.829 -14.169 -11.221 1.00 58.12 86 PRO A N 1
ATOM 702 C CA . PRO A 1 86 ? 3.346 -14.812 -12.431 1.00 58.12 86 PRO A CA 1
ATOM 703 C C . PRO A 1 86 ? 2.277 -15.613 -13.204 1.00 58.12 86 PRO A C 1
ATOM 705 O O . PRO A 1 86 ? 2.429 -15.834 -14.405 1.00 58.12 86 PRO A O 1
ATOM 708 N N . ASP A 1 87 ? 1.183 -16.018 -12.544 1.00 55.50 87 ASP A N 1
ATOM 709 C CA . ASP A 1 87 ? 0.178 -16.933 -13.097 1.00 55.50 87 ASP A CA 1
ATOM 710 C C . ASP A 1 87 ? -1.150 -16.227 -13.457 1.00 55.50 87 ASP A C 1
ATOM 712 O O . ASP A 1 87 ? -2.143 -16.292 -12.739 1.00 55.50 87 ASP A O 1
ATOM 716 N N . SER A 1 88 ? -1.187 -15.613 -14.644 1.00 50.78 88 SER A N 1
ATOM 717 C CA . SER A 1 88 ? -2.339 -15.407 -15.562 1.00 50.78 88 SER A CA 1
ATOM 718 C C . SER A 1 88 ? -3.652 -14.736 -15.109 1.00 50.78 88 SER A C 1
ATOM 720 O O . SER A 1 88 ? -4.510 -14.485 -15.958 1.00 50.78 88 SER A O 1
ATOM 722 N N . ALA A 1 89 ? -3.855 -14.403 -13.837 1.00 60.81 89 ALA A N 1
ATOM 723 C CA . ALA A 1 89 ? -4.877 -13.431 -13.471 1.00 60.81 89 ALA A CA 1
ATOM 724 C C . ALA A 1 89 ? -4.234 -12.050 -13.606 1.00 60.81 89 ALA A C 1
ATOM 726 O O . ALA A 1 89 ? -3.401 -11.689 -12.785 1.00 60.81 89 ALA A O 1
ATOM 727 N N . ASP A 1 90 ? -4.598 -11.291 -14.641 1.00 77.19 90 ASP A N 1
ATOM 728 C CA . ASP A 1 90 ? -4.060 -9.955 -14.965 1.00 77.19 90 ASP A CA 1
ATOM 729 C C . ASP A 1 90 ? -4.400 -8.874 -13.912 1.00 77.19 90 ASP A C 1
ATOM 731 O O . ASP A 1 90 ? -4.644 -7.710 -14.252 1.00 77.19 90 ASP A O 1
ATOM 735 N N . ARG A 1 91 ? -4.492 -9.245 -12.630 1.00 86.75 91 ARG A N 1
ATOM 736 C CA . ARG A 1 91 ? -4.828 -8.374 -11.513 1.00 86.75 91 ARG A CA 1
ATOM 737 C C . ARG A 1 91 ? -4.039 -8.711 -10.251 1.00 86.75 91 ARG A C 1
ATOM 739 O O . ARG A 1 91 ? -3.971 -9.869 -9.849 1.00 86.75 91 ARG A O 1
ATOM 746 N N . VAL A 1 92 ? -3.561 -7.669 -9.582 1.00 86.44 92 VAL A N 1
ATOM 747 C CA . VAL A 1 92 ? -2.901 -7.719 -8.270 1.00 86.44 92 VAL A CA 1
ATOM 748 C C . VAL A 1 92 ? -3.857 -7.173 -7.218 1.00 86.44 92 VAL A C 1
ATOM 750 O O . VAL A 1 92 ? -4.589 -6.217 -7.477 1.00 86.44 92 VAL A O 1
ATOM 753 N N . ASP A 1 93 ? -3.890 -7.786 -6.038 1.00 86.94 93 ASP A N 1
ATOM 754 C CA . ASP A 1 93 ? -4.620 -7.200 -4.913 1.00 86.94 93 ASP A CA 1
ATOM 755 C C . ASP A 1 93 ? -3.836 -5.985 -4.404 1.00 86.94 93 ASP A C 1
ATOM 757 O O . ASP A 1 93 ? -2.651 -6.095 -4.093 1.00 86.94 93 ASP A O 1
ATOM 761 N N . VAL A 1 94 ? -4.475 -4.816 -4.324 1.00 89.56 94 VAL A N 1
ATOM 762 C CA . VAL A 1 94 ? -3.814 -3.582 -3.878 1.00 89.56 94 VAL A CA 1
ATOM 763 C C . VAL A 1 94 ? -3.143 -3.749 -2.513 1.00 89.56 94 VAL A C 1
ATOM 765 O O . VAL A 1 94 ? -2.081 -3.170 -2.268 1.00 89.56 94 VAL A O 1
ATOM 768 N N . MET A 1 95 ? -3.717 -4.584 -1.645 1.00 87.81 95 MET A N 1
ATOM 769 C CA . MET A 1 95 ? -3.196 -4.832 -0.308 1.00 87.81 95 MET A CA 1
ATOM 770 C C . MET A 1 95 ? -1.862 -5.579 -0.349 1.00 87.81 95 MET A C 1
ATOM 772 O O . MET A 1 95 ? -1.036 -5.371 0.534 1.00 87.81 95 MET A O 1
ATOM 776 N N . GLU A 1 96 ? -1.585 -6.372 -1.391 1.00 86.06 96 GLU A N 1
ATOM 777 C CA . GLU A 1 96 ? -0.291 -7.057 -1.569 1.00 86.06 96 GLU A CA 1
ATOM 778 C C . GLU A 1 96 ? 0.865 -6.071 -1.777 1.00 86.06 96 GLU A C 1
ATOM 780 O O . GLU A 1 96 ? 2.025 -6.401 -1.529 1.00 86.06 96 GLU A O 1
ATOM 785 N N . VAL A 1 97 ? 0.546 -4.849 -2.201 1.00 89.19 97 VAL A N 1
ATOM 786 C CA . VAL A 1 97 ? 1.503 -3.772 -2.462 1.00 89.19 97 VAL A CA 1
ATOM 787 C C . VAL A 1 97 ? 1.520 -2.773 -1.302 1.00 89.19 97 VAL A C 1
ATOM 789 O O . VAL A 1 97 ? 2.589 -2.392 -0.822 1.00 89.19 97 VAL A O 1
ATOM 792 N N . LEU A 1 98 ? 0.341 -2.369 -0.811 1.00 89.50 98 LEU A N 1
ATOM 793 C CA . LEU A 1 98 ? 0.218 -1.398 0.280 1.00 89.50 98 LEU A CA 1
ATOM 794 C C . LEU A 1 98 ? 0.771 -1.930 1.603 1.00 89.50 98 LEU A C 1
ATOM 796 O O . LEU A 1 98 ? 1.425 -1.176 2.316 1.00 89.50 98 LEU A O 1
ATOM 800 N N . LEU A 1 99 ? 0.597 -3.220 1.910 1.00 86.19 99 LEU A N 1
ATOM 801 C CA . LEU A 1 99 ? 1.129 -3.827 3.134 1.00 86.19 99 LEU A CA 1
ATOM 802 C C . LEU A 1 99 ? 2.654 -3.647 3.270 1.00 86.19 99 LEU A C 1
ATOM 804 O O . LEU A 1 99 ? 3.108 -3.045 4.249 1.00 86.19 99 LEU A O 1
ATOM 808 N N . PRO A 1 100 ? 3.467 -4.106 2.297 1.00 83.56 100 PRO A N 1
ATOM 809 C CA . PRO A 1 100 ? 4.888 -3.779 2.239 1.00 83.56 100 PRO A CA 1
ATOM 810 C C . PRO A 1 100 ? 5.189 -2.277 2.306 1.00 83.56 100 PRO A C 1
ATOM 812 O O . PRO A 1 100 ? 6.125 -1.869 2.998 1.00 83.56 100 PRO A O 1
ATOM 815 N N . ALA A 1 101 ? 4.405 -1.452 1.602 1.00 88.12 101 ALA A N 1
ATOM 816 C CA . ALA A 1 101 ? 4.622 -0.011 1.542 1.00 88.12 101 ALA A CA 1
ATOM 817 C C . ALA A 1 101 ? 4.470 0.653 2.916 1.00 88.12 101 ALA A C 1
ATOM 819 O O . ALA A 1 101 ? 5.345 1.423 3.300 1.00 88.12 101 ALA A O 1
ATOM 820 N N . CYS A 1 102 ? 3.435 0.315 3.691 1.00 87.62 102 CYS A N 1
ATOM 821 C CA . CYS A 1 102 ? 3.216 0.859 5.036 1.00 87.62 102 CYS A CA 1
ATOM 822 C C . CYS A 1 102 ? 4.369 0.530 5.990 1.00 87.62 102 CYS A C 1
ATOM 824 O O . CYS A 1 102 ? 4.756 1.340 6.829 1.00 87.62 102 CYS A O 1
ATOM 826 N N . VAL A 1 103 ? 4.947 -0.664 5.865 1.00 82.81 103 VAL A N 1
ATOM 827 C CA . VAL A 1 103 ? 6.049 -1.104 6.730 1.00 82.81 103 VAL A CA 1
ATOM 828 C C . VAL A 1 103 ? 7.354 -0.385 6.375 1.00 82.81 103 VAL A C 1
ATOM 830 O O . VAL A 1 103 ? 8.106 0.019 7.271 1.00 82.81 103 VAL A O 1
ATOM 833 N N . CYS A 1 104 ? 7.622 -0.218 5.078 1.00 84.25 104 CYS A N 1
ATOM 834 C CA . CYS A 1 104 ? 8.891 0.292 4.562 1.00 84.25 104 CYS A CA 1
ATOM 835 C C . CYS A 1 104 ? 8.913 1.794 4.261 1.00 84.25 104 CYS A C 1
ATOM 837 O O . CYS A 1 104 ? 9.992 2.316 3.984 1.00 84.25 104 CYS A O 1
ATOM 839 N N . CYS A 1 105 ? 7.773 2.486 4.296 1.00 87.12 105 CYS A N 1
ATOM 840 C CA . CYS A 1 105 ? 7.722 3.911 4.001 1.00 87.12 105 CYS A CA 1
ATOM 841 C C . CYS A 1 105 ? 8.505 4.745 5.021 1.00 87.12 105 CYS A C 1
ATOM 843 O O . CYS A 1 105 ? 8.671 4.383 6.192 1.00 87.12 105 CYS A O 1
ATOM 845 N N . ILE A 1 106 ? 8.915 5.928 4.579 1.00 88.69 106 ILE A N 1
ATOM 846 C CA . ILE A 1 106 ? 9.442 6.985 5.428 1.00 88.69 106 ILE A CA 1
ATOM 847 C C . ILE A 1 106 ? 8.273 7.589 6.214 1.00 88.69 106 ILE A C 1
ATOM 849 O O . ILE A 1 106 ? 7.391 8.236 5.649 1.00 88.69 106 ILE A O 1
ATOM 853 N N . ALA A 1 107 ? 8.293 7.392 7.528 1.00 88.88 107 ALA A N 1
ATOM 854 C CA . ALA A 1 107 ? 7.400 8.037 8.484 1.00 88.88 107 ALA A CA 1
ATOM 855 C C . ALA A 1 107 ? 8.235 8.819 9.506 1.00 88.88 107 ALA A C 1
ATOM 857 O O . ALA A 1 107 ? 9.373 8.446 9.806 1.00 88.88 107 ALA A O 1
ATOM 858 N N . ALA A 1 108 ? 7.675 9.885 10.067 1.00 89.31 108 ALA A N 1
ATOM 859 C CA . ALA A 1 108 ? 8.311 10.710 11.085 1.00 89.31 108 ALA A CA 1
ATOM 860 C C . ALA A 1 108 ? 8.582 9.925 12.376 1.00 89.31 108 ALA A C 1
ATOM 862 O O . ALA A 1 108 ? 9.566 10.187 13.068 1.00 89.31 108 ALA A O 1
ATOM 863 N N . ASN A 1 109 ? 7.712 8.971 12.725 1.00 89.75 109 ASN A N 1
ATOM 864 C CA . ASN A 1 109 ? 7.869 8.117 13.900 1.00 89.75 109 ASN A CA 1
ATOM 865 C C . ASN A 1 109 ? 7.082 6.798 13.772 1.00 89.75 109 ASN A C 1
ATOM 867 O O . ASN A 1 109 ? 6.321 6.575 12.830 1.00 89.75 109 ASN A O 1
ATOM 871 N N . SER A 1 110 ? 7.271 5.901 14.745 1.00 87.75 110 SER A N 1
ATOM 872 C CA . SER A 1 110 ? 6.579 4.608 14.793 1.00 87.75 110 SER A CA 1
ATOM 873 C C . SER A 1 110 ? 5.063 4.730 14.938 1.00 87.75 110 SER A C 1
ATOM 875 O O . SER A 1 110 ? 4.356 3.863 14.436 1.00 87.75 110 SER A O 1
ATOM 877 N N . THR A 1 111 ? 4.570 5.775 15.606 1.00 91.94 111 THR A N 1
ATOM 878 C CA . THR A 1 111 ? 3.135 5.997 15.826 1.00 91.94 111 THR A CA 1
ATOM 879 C C . THR A 1 111 ? 2.430 6.379 14.531 1.00 91.94 111 THR A C 1
ATOM 881 O O . THR A 1 111 ? 1.394 5.806 14.227 1.00 91.94 111 THR A O 1
ATOM 884 N N . GLU A 1 112 ? 3.006 7.281 13.734 1.00 91.81 112 GLU A N 1
ATOM 885 C CA . GLU A 1 112 ? 2.465 7.649 12.420 1.00 91.81 112 GLU A CA 1
ATOM 886 C C . GLU A 1 112 ? 2.385 6.433 11.496 1.00 91.81 112 GLU A C 1
ATOM 888 O O . GLU A 1 112 ? 1.362 6.197 10.863 1.00 91.81 112 GLU A O 1
ATOM 893 N N . ARG A 1 113 ? 3.436 5.608 11.472 1.00 89.56 113 ARG A N 1
ATOM 894 C CA . ARG A 1 113 ? 3.426 4.367 10.694 1.00 89.56 113 ARG A CA 1
ATOM 895 C C . ARG A 1 113 ? 2.374 3.375 11.190 1.00 89.56 113 ARG A C 1
ATOM 897 O O . ARG A 1 113 ? 1.711 2.747 10.377 1.00 89.56 113 ARG A O 1
ATOM 904 N N . ALA A 1 114 ? 2.220 3.224 12.505 1.00 88.69 114 ALA A N 1
ATOM 905 C CA . ALA A 1 114 ? 1.189 2.357 13.071 1.00 88.69 114 ALA A CA 1
ATOM 906 C C . ALA A 1 114 ? -0.220 2.849 12.710 1.00 88.69 114 ALA A C 1
ATOM 908 O O . ALA A 1 114 ? -1.060 2.035 12.336 1.00 88.69 114 ALA A O 1
ATOM 909 N N . GLN A 1 115 ? -0.447 4.165 12.755 1.00 91.31 115 GLN A N 1
ATOM 910 C CA . GLN A 1 115 ? -1.705 4.772 12.332 1.00 91.31 115 GLN A CA 1
ATOM 911 C C . GLN A 1 115 ? -1.959 4.551 10.840 1.00 91.31 115 GLN A C 1
ATOM 913 O O . GLN A 1 115 ? -3.054 4.159 10.473 1.00 91.31 115 GLN A O 1
ATOM 918 N N . LEU A 1 116 ? -0.946 4.721 9.985 1.00 91.31 116 LEU A N 1
ATOM 919 C CA . LEU A 1 116 ? -1.063 4.441 8.553 1.00 91.31 116 LEU A CA 1
ATOM 920 C C . LEU A 1 116 ? -1.436 2.978 8.284 1.00 91.31 116 LEU A C 1
ATOM 922 O O . LEU A 1 116 ? -2.298 2.714 7.454 1.00 91.31 116 LEU A O 1
ATOM 926 N N . CYS A 1 117 ? -0.791 2.029 8.970 1.00 89.50 117 CYS A N 1
ATOM 927 C CA . CYS A 1 117 ? -1.157 0.618 8.863 1.00 89.50 117 CYS A CA 1
ATOM 928 C C . CYS A 1 117 ? -2.618 0.397 9.269 1.00 89.50 117 CYS A C 1
ATOM 930 O O . CYS A 1 117 ? -3.328 -0.309 8.567 1.00 89.50 117 CYS A O 1
ATOM 932 N N . PHE A 1 118 ? -3.057 1.0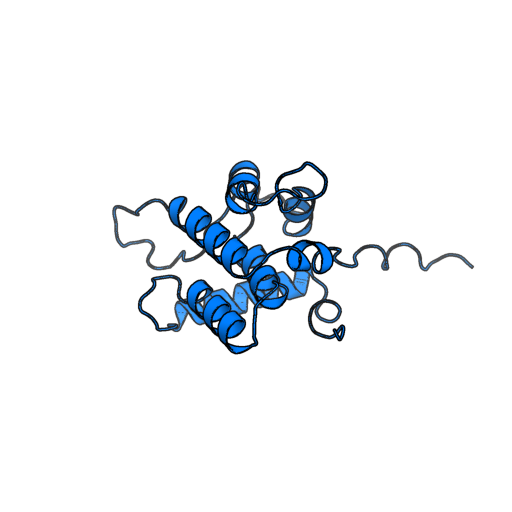09 10.373 1.00 90.69 118 PHE A N 1
ATOM 933 C CA . PHE A 1 118 ? -4.434 0.905 10.849 1.00 90.69 118 PHE A CA 1
ATOM 934 C C . PHE A 1 118 ? -5.431 1.473 9.830 1.00 90.69 118 PHE A C 1
ATOM 936 O O . PHE A 1 118 ? -6.311 0.742 9.400 1.00 90.69 118 PHE A O 1
ATOM 943 N N . ASP A 1 119 ? -5.225 2.710 9.365 1.00 89.62 119 ASP A N 1
ATOM 944 C CA . ASP A 1 119 ? -6.060 3.392 8.358 1.00 89.62 119 ASP A CA 1
ATOM 945 C C . ASP A 1 119 ? -6.191 2.597 7.040 1.00 89.62 119 ASP A C 1
ATOM 947 O O . ASP A 1 119 ? -7.111 2.823 6.257 1.00 89.62 119 ASP A O 1
ATOM 951 N N . ILE A 1 120 ? -5.218 1.732 6.738 1.00 88.06 120 ILE A N 1
ATOM 952 C CA . ILE A 1 120 ? -5.204 0.904 5.526 1.00 88.06 120 ILE A CA 1
ATOM 953 C C . ILE A 1 120 ? -5.842 -0.474 5.769 1.00 88.06 120 ILE A C 1
ATOM 955 O O . ILE A 1 120 ? -6.308 -1.093 4.815 1.00 88.06 120 ILE A O 1
ATOM 959 N N . TYR A 1 121 ? -5.880 -0.968 7.011 1.00 86.00 121 TYR A N 1
ATOM 960 C CA . TYR A 1 121 ? -6.539 -2.238 7.362 1.00 86.00 121 TYR A CA 1
ATOM 961 C C . TYR A 1 121 ? -8.005 -2.082 7.733 1.00 86.00 121 TYR A C 1
ATOM 963 O O . TYR A 1 121 ? -8.750 -3.040 7.570 1.00 86.00 121 TYR A O 1
ATOM 971 N N . ASP A 1 122 ? -8.385 -0.904 8.208 1.00 88.00 122 ASP A N 1
ATOM 972 C CA . ASP A 1 122 ? -9.767 -0.459 8.340 1.00 88.00 122 ASP A CA 1
ATOM 973 C C . ASP A 1 122 ? -10.301 -0.135 6.929 1.00 88.00 122 ASP A C 1
ATOM 975 O O . ASP A 1 122 ? -10.050 0.930 6.355 1.00 88.00 122 ASP A O 1
ATOM 979 N N . LEU A 1 123 ? -10.921 -1.130 6.291 1.00 81.75 123 LEU A N 1
ATOM 980 C CA . LEU A 1 123 ? -11.298 -1.111 4.875 1.00 81.75 123 LEU A CA 1
ATOM 981 C C . LEU A 1 123 ? -12.631 -0.400 4.641 1.00 81.75 123 LEU A C 1
ATOM 983 O O . LEU A 1 123 ? -12.931 -0.040 3.490 1.00 81.75 123 LEU A O 1
ATOM 987 N N . ASP A 1 124 ? -13.453 -0.258 5.677 1.00 82.44 124 ASP A N 1
ATOM 988 C CA . ASP A 1 124 ? -14.711 0.484 5.634 1.00 82.44 124 ASP A CA 1
ATOM 989 C C . ASP A 1 124 ? -14.644 1.871 6.301 1.00 82.44 124 ASP A C 1
ATOM 991 O O . ASP A 1 124 ? -15.494 2.723 6.015 1.00 82.44 124 ASP A O 1
ATOM 995 N N . GLY A 1 125 ? -13.578 2.151 7.052 1.00 83.75 125 GLY A N 1
ATOM 996 C CA . GLY A 1 125 ? -13.301 3.440 7.671 1.00 83.75 125 GLY A CA 1
ATOM 997 C C . GLY A 1 125 ? -14.094 3.680 8.955 1.00 83.75 125 GLY A C 1
ATOM 998 O O . GLY A 1 125 ? -14.282 4.844 9.332 1.00 83.75 125 GLY A O 1
ATOM 999 N N . ASP A 1 126 ? -14.607 2.633 9.609 1.00 86.81 126 ASP A N 1
ATOM 1000 C CA . ASP A 1 126 ? -15.388 2.737 10.845 1.00 86.81 126 ASP A CA 1
ATOM 1001 C C . ASP A 1 126 ? -14.531 2.936 12.113 1.00 86.81 126 ASP A C 1
ATOM 1003 O O . ASP A 1 126 ? -15.060 3.085 13.223 1.00 86.81 126 ASP A O 1
ATOM 1007 N N . SER A 1 127 ? -13.210 3.058 11.940 1.00 88.81 127 SER A N 1
ATOM 1008 C CA . SER A 1 127 ? -12.196 3.194 12.990 1.00 88.81 127 SER A CA 1
ATOM 1009 C C . SER A 1 127 ? -12.035 1.956 13.872 1.00 88.81 127 SER A C 1
ATOM 1011 O O . SER A 1 127 ? -11.480 2.050 14.975 1.00 88.81 127 SER A O 1
ATOM 1013 N N . GLN A 1 128 ? -12.502 0.800 13.415 1.00 89.62 128 GLN A N 1
ATOM 1014 C CA . GLN A 1 128 ? -12.280 -0.509 14.009 1.00 89.62 128 GLN A CA 1
ATOM 1015 C C . GLN A 1 128 ? -11.738 -1.468 12.940 1.00 89.62 128 GLN A C 1
ATOM 1017 O O . GLN A 1 128 ? -11.598 -1.119 11.780 1.00 89.62 128 GLN A O 1
ATOM 1022 N N . ILE A 1 129 ? -11.288 -2.644 13.381 1.00 88.38 129 ILE A N 1
ATOM 1023 C CA . ILE A 1 129 ? -10.905 -3.728 12.474 1.00 88.38 129 ILE A CA 1
ATOM 1024 C C . ILE A 1 129 ? -11.772 -4.917 12.856 1.00 88.38 129 ILE A C 1
ATOM 1026 O O . ILE A 1 129 ? -11.640 -5.440 13.971 1.00 88.38 129 ILE A O 1
ATOM 1030 N N . ASP A 1 130 ? -12.674 -5.313 11.967 1.00 87.69 130 ASP 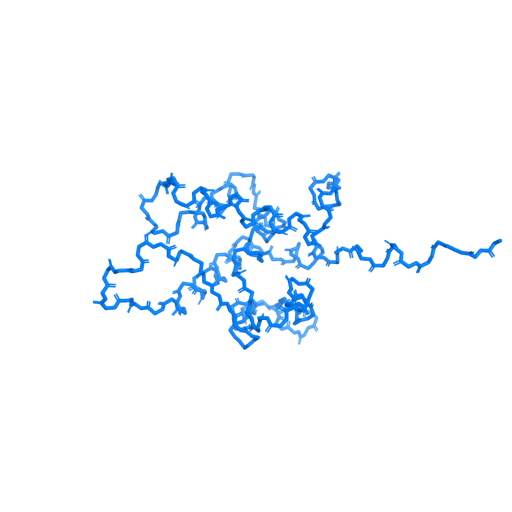A N 1
ATOM 1031 C CA . ASP A 1 130 ? -13.570 -6.441 12.188 1.00 87.69 130 ASP A CA 1
ATOM 1032 C C . ASP A 1 130 ? -12.909 -7.801 11.865 1.00 87.69 130 ASP A C 1
ATOM 1034 O O . ASP A 1 130 ? -11.737 -7.904 11.490 1.00 87.69 130 ASP A O 1
ATOM 1038 N N . GLU A 1 131 ? -13.648 -8.895 12.079 1.00 88.62 131 GLU A N 1
ATOM 1039 C CA . GLU A 1 131 ? -13.144 -10.252 11.828 1.00 88.62 131 GLU A CA 1
ATOM 1040 C C . GLU A 1 131 ? -12.822 -10.499 10.342 1.00 88.62 131 GLU A C 1
ATOM 1042 O O . GLU A 1 131 ? -11.853 -11.197 10.035 1.00 88.62 131 GLU A O 1
ATOM 1047 N N . LEU A 1 132 ? -13.596 -9.917 9.422 1.00 84.12 132 LEU A N 1
ATOM 1048 C CA . LEU A 1 132 ? -13.420 -10.081 7.978 1.00 84.12 132 LEU A CA 1
ATOM 1049 C C . LEU A 1 132 ? -12.215 -9.283 7.475 1.00 84.12 132 LEU A C 1
ATOM 1051 O O . LEU A 1 132 ? -11.441 -9.772 6.649 1.00 84.12 132 LEU A O 1
ATOM 1055 N N . GLU A 1 133 ? -12.027 -8.073 7.988 1.00 85.69 133 GLU A N 1
ATOM 1056 C CA . GLU A 1 133 ? -10.879 -7.222 7.693 1.00 85.69 133 GLU A CA 1
ATOM 1057 C C . GLU A 1 133 ? -9.584 -7.853 8.197 1.00 85.69 133 GLU A C 1
ATOM 1059 O O . GLU A 1 133 ? -8.584 -7.895 7.472 1.00 85.69 133 GLU A O 1
ATOM 1064 N N . LEU A 1 134 ? -9.617 -8.434 9.399 1.00 87.62 134 LEU A N 1
ATOM 1065 C CA . LEU A 1 134 ? -8.485 -9.165 9.952 1.00 87.62 134 LEU A CA 1
ATOM 1066 C C . LEU A 1 134 ? -8.173 -10.445 9.158 1.00 87.62 134 LEU A C 1
ATOM 1068 O O . LEU A 1 134 ? -7.000 -10.723 8.895 1.00 87.62 134 LEU A O 1
ATOM 1072 N N . ASP A 1 135 ? -9.186 -11.215 8.750 1.00 86.62 135 ASP A N 1
ATOM 1073 C CA . ASP A 1 135 ? -8.998 -12.415 7.920 1.00 86.62 135 ASP A CA 1
ATOM 1074 C C . ASP A 1 135 ? -8.391 -12.066 6.551 1.00 86.62 135 ASP A C 1
ATOM 1076 O O . ASP A 1 135 ? -7.428 -12.701 6.099 1.00 86.62 135 ASP A O 1
ATOM 1080 N N . ASN A 1 136 ? -8.875 -10.988 5.923 1.00 83.50 136 ASN A N 1
ATOM 1081 C CA . ASN A 1 136 ? -8.302 -10.464 4.688 1.00 83.50 136 ASN A CA 1
ATOM 1082 C C . ASN A 1 136 ? -6.843 -10.035 4.893 1.00 83.50 136 ASN A C 1
ATOM 1084 O O . ASN A 1 136 ? -5.971 -10.429 4.115 1.00 83.50 136 ASN A O 1
ATOM 1088 N N . PHE A 1 137 ? -6.550 -9.291 5.963 1.00 83.94 137 PHE A N 1
ATOM 1089 C CA . PHE A 1 137 ? -5.191 -8.880 6.309 1.00 83.94 137 PHE A CA 1
ATOM 1090 C C . PHE A 1 137 ? -4.242 -10.081 6.430 1.00 83.94 137 PHE A C 1
ATOM 1092 O O . PHE A 1 137 ? -3.192 -10.100 5.784 1.00 83.94 137 PHE A O 1
ATOM 1099 N N . ILE A 1 138 ? -4.609 -11.108 7.206 1.00 85.44 138 ILE A N 1
ATOM 1100 C CA . ILE A 1 138 ? -3.779 -12.307 7.409 1.00 85.44 138 ILE A CA 1
ATOM 1101 C C . ILE A 1 138 ? -3.588 -13.062 6.090 1.00 85.44 138 ILE A C 1
ATOM 1103 O O . ILE A 1 138 ? -2.476 -13.496 5.777 1.00 85.44 138 ILE A O 1
ATOM 1107 N N . SER A 1 139 ? -4.649 -13.189 5.294 1.00 84.94 139 SER A N 1
ATOM 1108 C CA . SER A 1 139 ? -4.610 -13.857 3.993 1.00 84.94 139 SER A CA 1
ATOM 1109 C C . SER A 1 139 ? -3.660 -13.161 3.022 1.00 84.94 139 SER A C 1
ATOM 1111 O O . SER A 1 139 ? -2.818 -13.813 2.399 1.00 84.94 139 SER A O 1
ATOM 1113 N N . VAL A 1 140 ? -3.755 -11.835 2.905 1.00 81.50 140 VAL A N 1
ATOM 1114 C CA . VAL A 1 140 ? -2.864 -11.041 2.051 1.00 81.50 140 VAL A CA 1
ATOM 1115 C C . VAL A 1 140 ? -1.434 -11.118 2.577 1.00 81.50 140 VAL A C 1
ATOM 1117 O O . VAL A 1 140 ? -0.515 -11.360 1.797 1.00 81.50 140 VAL A O 1
ATOM 1120 N N . LEU A 1 141 ? -1.229 -10.990 3.890 1.00 82.31 141 LEU A N 1
ATOM 1121 C CA . LEU A 1 141 ? 0.089 -11.101 4.508 1.00 82.31 141 LEU A CA 1
ATOM 1122 C C . LEU A 1 141 ? 0.745 -12.451 4.193 1.00 82.31 141 LEU A C 1
ATOM 1124 O O . LEU A 1 141 ? 1.911 -12.486 3.808 1.00 82.31 141 LEU A O 1
ATOM 1128 N N . GLY A 1 142 ? -0.006 -13.551 4.287 1.00 80.69 142 GLY A N 1
ATOM 1129 C CA . GLY A 1 142 ? 0.463 -14.888 3.927 1.00 80.69 142 GLY A CA 1
ATOM 1130 C C . GLY A 1 142 ? 0.872 -14.995 2.457 1.00 80.69 142 GLY A C 1
ATOM 1131 O O . GLY A 1 142 ? 1.930 -15.551 2.153 1.00 80.69 142 GLY A O 1
ATOM 1132 N N . ARG A 1 143 ? 0.091 -14.407 1.539 1.00 79.06 143 ARG A N 1
ATOM 1133 C CA . ARG A 1 143 ? 0.453 -14.340 0.115 1.00 79.06 143 ARG A CA 1
ATOM 1134 C C . ARG A 1 143 ? 1.705 -13.505 -0.088 1.00 79.06 143 ARG A C 1
ATOM 1136 O O . ARG A 1 143 ? 2.644 -14.004 -0.699 1.00 79.06 143 ARG A O 1
ATOM 1143 N N . VAL A 1 144 ? 1.772 -12.292 0.455 1.00 75.38 144 VAL A N 1
ATOM 1144 C CA . VAL A 1 144 ? 2.964 -11.439 0.366 1.00 75.38 144 VAL A CA 1
ATOM 1145 C C . VAL A 1 144 ? 4.178 -12.201 0.873 1.00 75.38 144 VAL A C 1
ATOM 1147 O O . VAL A 1 144 ? 5.149 -12.306 0.144 1.00 75.38 144 VAL A O 1
ATOM 1150 N N . MET A 1 145 ? 4.111 -12.826 2.049 1.00 75.19 145 MET A N 1
ATOM 1151 C CA . MET A 1 145 ? 5.205 -13.623 2.618 1.00 75.19 145 MET A CA 1
ATOM 1152 C C . MET A 1 145 ? 5.629 -14.804 1.735 1.00 75.19 145 MET A C 1
ATOM 1154 O O . MET A 1 145 ? 6.823 -15.102 1.652 1.00 75.19 145 MET A O 1
ATOM 1158 N N . HIS A 1 146 ? 4.675 -15.467 1.078 1.00 73.38 146 HIS A N 1
ATOM 1159 C CA . HIS A 1 146 ? 4.944 -16.552 0.137 1.00 73.38 146 HIS A CA 1
ATOM 1160 C C . HIS A 1 146 ? 5.684 -16.056 -1.113 1.00 73.38 146 HIS A C 1
ATOM 1162 O O . HIS A 1 146 ? 6.697 -16.642 -1.488 1.00 73.38 146 HIS A O 1
ATOM 1168 N N . HIS A 1 147 ? 5.225 -14.959 -1.724 1.00 67.12 147 HIS A N 1
ATOM 1169 C CA . HIS A 1 147 ? 5.878 -14.359 -2.896 1.00 67.12 147 HIS A CA 1
ATOM 1170 C C . HIS A 1 147 ? 7.225 -13.721 -2.526 1.00 67.12 147 HIS A C 1
ATOM 1172 O O . HIS A 1 147 ? 8.168 -13.733 -3.311 1.00 67.12 147 HIS A O 1
ATOM 1178 N N . ALA A 1 148 ? 7.320 -13.197 -1.304 1.00 61.44 148 ALA A N 1
ATOM 1179 C CA . ALA A 1 148 ? 8.449 -12.433 -0.811 1.00 61.44 148 ALA A CA 1
ATOM 1180 C C . ALA A 1 148 ? 9.626 -13.267 -0.298 1.00 61.44 148 ALA A C 1
ATOM 1182 O O . ALA A 1 148 ? 10.740 -12.761 -0.182 1.00 61.44 148 ALA A O 1
ATOM 1183 N N . GLY A 1 149 ? 9.384 -14.523 0.077 1.00 59.47 149 GLY A N 1
ATOM 1184 C CA . GLY A 1 149 ? 10.349 -15.291 0.854 1.00 59.47 149 GLY A CA 1
ATOM 1185 C C . GLY A 1 149 ? 10.539 -14.688 2.249 1.00 59.47 149 GLY A C 1
ATOM 1186 O O . GLY A 1 149 ? 11.561 -14.073 2.518 1.00 59.47 149 GLY A O 1
ATOM 1187 N N . VAL A 1 150 ? 9.529 -14.870 3.111 1.00 49.47 150 VAL A N 1
ATOM 1188 C CA . VAL A 1 150 ? 9.417 -14.765 4.594 1.00 49.47 150 VAL A CA 1
ATOM 1189 C C . VAL A 1 150 ? 10.483 -13.998 5.418 1.00 49.47 150 VAL A C 1
ATOM 1191 O O . VAL A 1 150 ? 10.111 -13.324 6.373 1.00 49.47 150 VAL A O 1
ATOM 1194 N N . LEU A 1 151 ? 11.785 -14.093 5.138 1.00 46.00 151 LEU A N 1
ATOM 1195 C CA . LEU A 1 151 ? 12.863 -13.687 6.050 1.00 46.00 151 LEU A CA 1
ATOM 1196 C C . LEU A 1 151 ? 13.659 -12.447 5.615 1.00 46.00 151 LEU A C 1
ATOM 1198 O O . LEU A 1 151 ? 14.204 -11.773 6.484 1.00 46.00 151 LEU A O 1
ATOM 1202 N N . ASP A 1 152 ? 13.683 -12.075 4.334 1.00 50.97 152 ASP A N 1
ATOM 1203 C CA . ASP A 1 152 ? 14.505 -10.929 3.897 1.00 50.97 152 ASP A CA 1
ATOM 1204 C C . ASP A 1 152 ? 13.814 -9.570 4.127 1.00 50.97 152 ASP A C 1
ATOM 1206 O O . ASP A 1 152 ? 14.484 -8.555 4.339 1.00 50.97 152 ASP A O 1
ATOM 1210 N N . PHE A 1 153 ? 12.475 -9.540 4.146 1.00 52.41 153 PHE A N 1
ATOM 1211 C CA . PHE A 1 153 ? 11.698 -8.294 4.182 1.00 52.41 153 PHE A CA 1
ATOM 1212 C C . PHE A 1 153 ? 11.576 -7.669 5.586 1.00 52.41 153 PHE A C 1
ATOM 1214 O O . PHE A 1 153 ? 11.674 -6.452 5.723 1.00 52.41 153 PHE A O 1
ATOM 1221 N N . PHE A 1 154 ? 11.396 -8.485 6.634 1.00 50.25 154 PHE A N 1
ATOM 1222 C CA . PHE A 1 154 ? 11.160 -8.009 8.009 1.00 50.25 154 PHE A CA 1
ATOM 1223 C C . PHE A 1 154 ? 12.373 -8.127 8.949 1.00 50.25 154 PHE A C 1
ATOM 1225 O O . PHE A 1 154 ? 12.391 -7.466 9.985 1.00 50.25 154 PHE A O 1
ATOM 1232 N N . LEU A 1 155 ? 13.379 -8.955 8.627 1.00 47.78 155 LEU A N 1
ATOM 1233 C CA . LEU A 1 155 ? 14.512 -9.238 9.527 1.00 47.78 155 LEU A CA 1
ATOM 1234 C C . LEU A 1 155 ? 15.818 -8.534 9.143 1.00 47.78 155 LEU A C 1
ATOM 1236 O O . LEU A 1 155 ? 16.806 -8.657 9.867 1.00 47.78 155 LEU A O 1
ATOM 1240 N N . THR A 1 156 ? 15.850 -7.788 8.036 1.00 47.25 156 THR A N 1
ATOM 1241 C CA . THR A 1 156 ? 17.009 -6.958 7.693 1.00 47.25 156 THR A CA 1
ATOM 1242 C C . THR A 1 156 ? 16.977 -5.673 8.540 1.00 47.25 156 THR A C 1
ATOM 1244 O O . THR A 1 156 ? 16.049 -4.873 8.387 1.00 47.25 156 THR A O 1
ATOM 1247 N N . PRO A 1 157 ? 17.942 -5.447 9.456 1.00 43.53 157 PRO A N 1
ATOM 1248 C CA . PRO A 1 157 ? 17.949 -4.260 10.316 1.00 43.53 157 PRO A CA 1
ATOM 1249 C C . PRO A 1 157 ? 18.071 -2.966 9.492 1.00 43.53 157 PRO A C 1
ATOM 1251 O O . PRO A 1 157 ? 18.528 -3.006 8.349 1.00 43.53 157 PRO A O 1
ATOM 1254 N N . ASN A 1 158 ? 17.636 -1.838 10.067 1.00 47.16 158 ASN A N 1
ATOM 1255 C CA . ASN A 1 158 ? 17.922 -0.491 9.547 1.00 47.16 158 ASN A CA 1
ATOM 1256 C C . ASN A 1 158 ? 19.404 -0.134 9.678 1.00 47.16 158 ASN A C 1
ATOM 1258 O O . ASN A 1 158 ? 20.009 -0.548 10.694 1.00 47.16 158 ASN A O 1
#